Protein AF-A0A434TL22-F1 (afdb_monomer_lite)

Sequence (77 aa):
FSWSEWADALSAEVKKPDAASDGHDYYEHWLSALEKLLATKGVAGKHEIDALSAAWERAAHATPHGKPILLENDPGL

Radius of gyration: 15.75 Å; chains: 1; bounding box: 35×24×40 Å

pLDDT: mean 94.92, std 4.09, range [68.5, 98.38]

Secondary structure (DSSP, 8-state):
--HHHHHHHHHHHHTSTTS-TT-TTHHHHHHHHHHHHHHHTTS--HHHHHHHHHHHHHHHHHSPTTS---GGG-TT-

Structure (mmCIF, N/CA/C/O backbone):
data_AF-A0A434TL22-F1
#
_entry.id   AF-A0A434TL22-F1
#
loop_
_atom_site.group_PDB
_atom_site.id
_atom_site.type_symbol
_atom_site.label_atom_id
_atom_site.label_alt_id
_atom_site.label_comp_id
_atom_site.label_asym_id
_atom_site.label_entity_id
_atom_site.label_seq_id
_atom_site.pdbx_PDB_ins_code
_atom_site.Cartn_x
_atom_site.Cartn_y
_atom_site.Cartn_z
_atom_site.occupancy
_atom_site.B_iso_or_equiv
_atom_site.auth_seq_id
_atom_site.auth_comp_id
_atom_site.auth_asym_id
_atom_site.auth_atom_id
_atom_site.pdbx_PDB_model_num
ATOM 1 N N . PHE A 1 1 ? -10.386 11.314 1.671 1.00 87.31 1 PHE A N 1
ATOM 2 C CA . PHE A 1 1 ? -10.762 11.232 3.097 1.00 87.31 1 PHE A CA 1
ATOM 3 C C . PHE A 1 1 ? -10.172 12.434 3.826 1.00 87.31 1 PHE A C 1
ATOM 5 O O . PHE A 1 1 ? -9.241 13.040 3.301 1.00 87.31 1 PHE A O 1
ATOM 12 N N . SER A 1 2 ? -10.741 12.834 4.963 1.00 95.38 2 SER A N 1
ATOM 13 C CA . SER A 1 2 ? -10.222 13.913 5.814 1.00 95.38 2 SER A CA 1
ATOM 14 C C . SER A 1 2 ? -9.077 13.423 6.705 1.00 95.38 2 SER A C 1
ATOM 16 O O . SER A 1 2 ? -8.799 12.227 6.795 1.00 95.38 2 SER A O 1
ATOM 18 N N . TRP A 1 3 ? -8.436 14.348 7.419 1.00 96.38 3 TRP A N 1
ATOM 19 C CA . TRP A 1 3 ? -7.393 13.984 8.375 1.00 96.38 3 TRP A CA 1
ATOM 20 C C . TRP A 1 3 ? -7.922 13.242 9.610 1.00 96.38 3 TRP A C 1
ATOM 22 O O . TRP A 1 3 ? -7.233 12.374 10.137 1.00 96.38 3 TRP A O 1
ATOM 32 N N . SER A 1 4 ? -9.160 13.518 10.034 1.00 97.44 4 SER A N 1
ATOM 33 C CA . SER A 1 4 ? -9.798 12.776 11.129 1.00 97.44 4 SER A CA 1
ATOM 34 C C . SER A 1 4 ? -10.096 11.331 10.729 1.00 97.44 4 SER A C 1
ATOM 36 O O . SER A 1 4 ? -9.761 10.418 11.469 1.00 97.44 4 SER A O 1
ATOM 38 N N . GLU A 1 5 ? -10.628 11.117 9.519 1.00 96.69 5 GLU A N 1
ATOM 39 C CA . GLU A 1 5 ? -10.877 9.769 8.986 1.00 96.69 5 GLU A CA 1
ATOM 40 C C . GLU A 1 5 ? -9.581 8.955 8.884 1.00 96.69 5 GLU A C 1
ATOM 42 O O . GLU A 1 5 ? -9.567 7.765 9.188 1.00 96.69 5 GLU A O 1
ATOM 47 N N . TRP A 1 6 ? -8.483 9.605 8.489 1.00 97.50 6 TRP A N 1
ATOM 48 C CA . TRP A 1 6 ? -7.163 8.986 8.488 1.00 97.50 6 TRP A CA 1
ATOM 49 C C . TRP A 1 6 ? -6.689 8.608 9.896 1.00 97.50 6 TRP A C 1
ATOM 51 O O . TRP A 1 6 ? -6.275 7.472 10.120 1.00 97.50 6 TRP A O 1
ATOM 61 N N . ALA A 1 7 ? -6.755 9.545 10.845 1.00 97.25 7 ALA A N 1
ATOM 62 C CA . ALA A 1 7 ? -6.306 9.316 12.215 1.00 97.25 7 ALA A CA 1
ATOM 63 C C . ALA A 1 7 ? -7.076 8.170 12.887 1.00 97.25 7 ALA A C 1
ATOM 65 O O . ALA A 1 7 ? -6.459 7.344 13.564 1.00 97.25 7 ALA A O 1
ATOM 66 N N . ASP A 1 8 ? -8.388 8.088 12.662 1.00 97.50 8 ASP A N 1
ATOM 67 C CA . ASP A 1 8 ? -9.237 7.013 13.175 1.00 97.50 8 ASP A CA 1
ATOM 68 C C . ASP A 1 8 ? -8.858 5.658 12.561 1.00 97.50 8 ASP A C 1
ATOM 70 O O . ASP A 1 8 ? -8.648 4.688 13.293 1.00 97.50 8 ASP A O 1
ATOM 74 N N . ALA A 1 9 ? -8.705 5.596 11.231 1.00 97.06 9 ALA A N 1
ATOM 75 C CA . ALA A 1 9 ? -8.340 4.367 10.529 1.00 97.06 9 ALA A CA 1
ATOM 76 C C . ALA A 1 9 ? -6.957 3.853 10.951 1.00 97.06 9 ALA A C 1
ATOM 78 O O . ALA A 1 9 ? -6.823 2.687 11.315 1.00 97.06 9 ALA A O 1
ATOM 79 N N . LEU A 1 10 ? -5.940 4.721 10.972 1.00 96.88 10 LEU A N 1
ATOM 80 C CA . LEU A 1 10 ? -4.589 4.339 11.383 1.00 96.88 10 LEU A CA 1
ATOM 81 C C . LEU A 1 10 ? -4.558 3.897 12.847 1.00 96.88 10 LEU A C 1
ATOM 83 O O . LEU A 1 10 ? -3.957 2.875 13.169 1.00 96.88 10 LEU A O 1
ATOM 87 N N . SER A 1 11 ? -5.239 4.636 13.729 1.00 95.38 11 SER A N 1
ATOM 88 C CA . SER A 1 11 ? -5.318 4.295 15.152 1.00 95.38 11 SER A CA 1
ATOM 89 C C . SER A 1 11 ? -5.943 2.923 15.386 1.00 95.38 11 SER A C 1
ATOM 91 O O . SER A 1 11 ? -5.557 2.243 16.333 1.00 95.38 11 SER A O 1
ATOM 93 N N . ALA A 1 12 ? -6.915 2.519 14.564 1.00 96.19 12 ALA A N 1
ATOM 94 C CA . ALA A 1 12 ? -7.532 1.202 14.659 1.00 96.19 12 ALA A CA 1
ATOM 95 C C . ALA A 1 12 ? -6.555 0.075 14.285 1.00 96.19 12 ALA A C 1
ATOM 97 O O . ALA A 1 12 ? -6.574 -0.968 14.935 1.00 96.19 12 ALA A O 1
ATOM 98 N N . GLU A 1 13 ? -5.682 0.288 13.296 1.00 96.00 13 GLU A N 1
ATOM 99 C CA . GLU A 1 13 ? -4.682 -0.706 12.890 1.00 96.00 13 GLU A CA 1
ATOM 100 C C . GLU A 1 13 ? -3.549 -0.837 13.915 1.00 96.00 13 GLU A C 1
ATOM 102 O O . GLU A 1 13 ? -3.285 -1.935 14.392 1.00 96.00 13 GLU A O 1
ATOM 107 N N . VAL A 1 14 ? -2.952 0.275 14.352 1.00 93.62 14 VAL A N 1
ATOM 108 C CA . VAL A 1 14 ? -1.813 0.250 15.298 1.00 93.62 14 VAL A CA 1
ATOM 109 C C . VAL A 1 14 ? -2.191 -0.202 16.715 1.00 93.62 14 VAL A C 1
ATOM 111 O O . VAL A 1 14 ? -1.317 -0.488 17.526 1.00 93.62 14 VAL A O 1
ATOM 114 N N . LYS A 1 15 ? -3.488 -0.232 17.052 1.00 93.88 15 LYS A N 1
ATOM 115 C CA . LYS A 1 15 ? -4.000 -0.719 18.347 1.00 93.88 15 LYS A CA 1
ATOM 116 C C . LYS A 1 15 ? -4.376 -2.197 18.328 1.00 93.88 15 LYS A C 1
ATOM 118 O O . LYS A 1 15 ? -4.894 -2.690 19.335 1.00 93.88 15 LYS A O 1
ATOM 123 N N . LYS A 1 16 ? -4.199 -2.896 17.206 1.00 93.12 16 LYS A N 1
ATOM 124 C CA . LYS A 1 16 ? -4.540 -4.314 17.158 1.00 93.12 16 LYS A CA 1
ATOM 125 C C . LYS A 1 16 ? -3.674 -5.113 18.1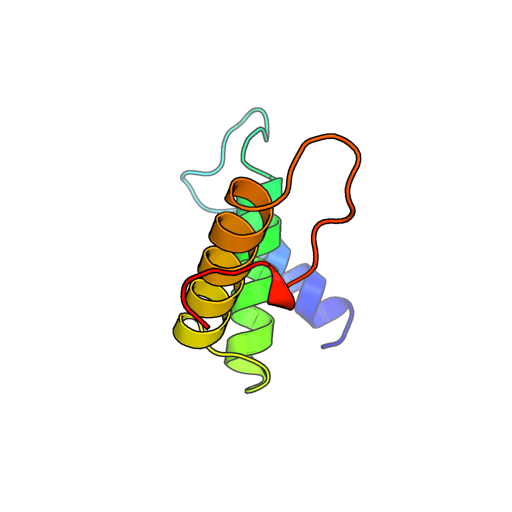45 1.00 93.12 16 LYS A C 1
ATOM 127 O O . LYS A 1 16 ? -2.520 -4.754 18.372 1.00 93.12 16 LYS A O 1
ATOM 132 N N . PRO A 1 17 ? -4.210 -6.194 18.740 1.00 90.50 17 PRO A N 1
ATOM 133 C CA . PRO A 1 17 ? -3.494 -6.968 19.757 1.00 90.50 17 PRO A CA 1
ATOM 134 C C . PRO A 1 17 ? -2.195 -7.625 19.274 1.00 90.50 17 PRO A C 1
ATOM 136 O O . PRO A 1 17 ? -1.359 -7.983 20.095 1.00 90.50 17 PRO A O 1
ATOM 139 N N . ASP A 1 18 ? -2.060 -7.828 17.966 1.00 88.31 18 ASP A N 1
ATOM 140 C CA . ASP A 1 18 ? -0.909 -8.430 17.296 1.00 88.31 18 ASP A CA 1
ATOM 141 C C . ASP A 1 18 ? 0.141 -7.406 16.845 1.00 88.31 18 ASP A C 1
ATOM 143 O O . ASP A 1 18 ? 1.168 -7.813 16.308 1.00 88.31 18 ASP A O 1
ATOM 147 N N . ALA A 1 19 ? -0.086 -6.107 17.078 1.00 89.19 19 ALA A N 1
ATOM 148 C CA . ALA A 1 19 ? 0.871 -5.072 16.717 1.00 89.19 19 ALA A CA 1
ATOM 149 C C . ALA A 1 19 ? 2.197 -5.253 17.470 1.00 89.19 19 ALA A C 1
ATOM 151 O O . ALA A 1 19 ? 2.227 -5.486 18.686 1.00 89.19 19 ALA A O 1
ATOM 152 N N . ALA A 1 20 ? 3.306 -5.126 16.748 1.00 90.69 20 ALA A N 1
ATOM 153 C CA . ALA A 1 20 ? 4.628 -5.315 17.304 1.00 90.69 20 ALA A CA 1
ATOM 154 C C . ALA A 1 20 ? 4.936 -4.249 18.360 1.00 90.69 20 ALA A C 1
ATOM 156 O O . ALA A 1 20 ? 4.791 -3.046 18.139 1.00 90.69 20 ALA A O 1
ATOM 157 N N . SER A 1 21 ? 5.435 -4.682 19.520 1.00 86.88 21 SER A N 1
ATOM 158 C CA . SER A 1 21 ? 5.765 -3.768 20.619 1.00 86.88 21 SER A CA 1
ATOM 159 C C . SER A 1 21 ? 6.903 -2.798 20.288 1.00 86.88 21 SER A C 1
ATOM 161 O O . SER A 1 21 ? 6.999 -1.737 20.898 1.00 86.88 21 SER A O 1
ATOM 163 N N . ASP A 1 22 ? 7.784 -3.176 19.360 1.00 91.06 22 ASP A N 1
ATOM 164 C CA . ASP A 1 22 ? 8.881 -2.349 18.849 1.00 91.06 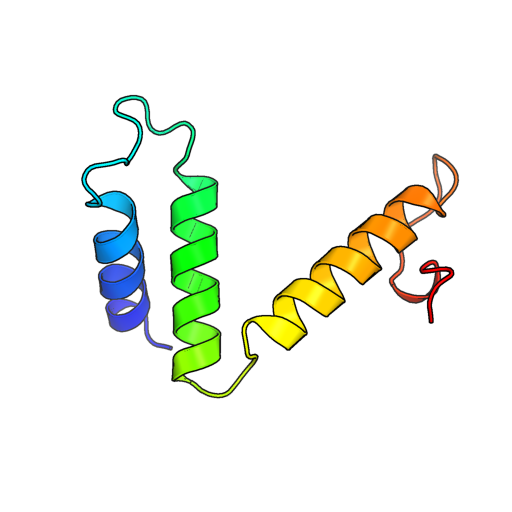22 ASP A CA 1
ATOM 165 C C . ASP A 1 22 ? 8.503 -1.564 17.577 1.00 91.06 22 ASP A C 1
ATOM 167 O O . ASP A 1 22 ? 9.291 -0.739 17.115 1.00 91.06 22 ASP A O 1
ATOM 171 N N . GLY A 1 23 ? 7.295 -1.779 17.040 1.00 89.62 23 GLY A N 1
ATOM 172 C CA . GLY A 1 23 ? 6.736 -1.043 15.908 1.00 89.62 23 GLY A CA 1
ATOM 173 C C . GLY A 1 23 ? 7.338 -1.380 14.544 1.00 89.62 23 GLY A C 1
ATOM 174 O O . GLY A 1 23 ? 7.186 -0.583 13.618 1.00 89.62 23 GLY A O 1
ATOM 175 N N . HIS A 1 24 ? 8.023 -2.519 14.385 1.00 92.94 24 HIS A N 1
ATOM 176 C CA . HIS A 1 24 ? 8.586 -2.898 13.080 1.00 92.94 24 HIS A CA 1
ATOM 177 C C . HIS A 1 24 ? 7.519 -3.142 11.999 1.00 92.94 24 HIS A C 1
ATOM 179 O O . HIS A 1 24 ? 7.844 -3.079 10.819 1.00 92.94 24 HIS A O 1
ATOM 185 N N . ASP A 1 25 ? 6.270 -3.377 12.402 1.00 95.06 25 ASP A N 1
ATOM 186 C CA . ASP A 1 25 ? 5.097 -3.591 11.549 1.00 95.06 25 ASP A CA 1
ATOM 187 C C . ASP A 1 25 ? 4.276 -2.306 11.305 1.00 95.06 25 ASP A C 1
ATOM 189 O O . ASP A 1 25 ? 3.146 -2.333 10.807 1.00 95.06 25 ASP A O 1
ATOM 193 N N . TYR A 1 26 ? 4.809 -1.144 11.701 1.00 94.12 26 TYR A N 1
ATOM 194 C CA . TYR A 1 26 ? 4.098 0.128 11.587 1.00 94.12 26 TYR A CA 1
ATOM 195 C C . TYR A 1 26 ? 3.705 0.448 10.140 1.00 94.12 26 TYR A C 1
AT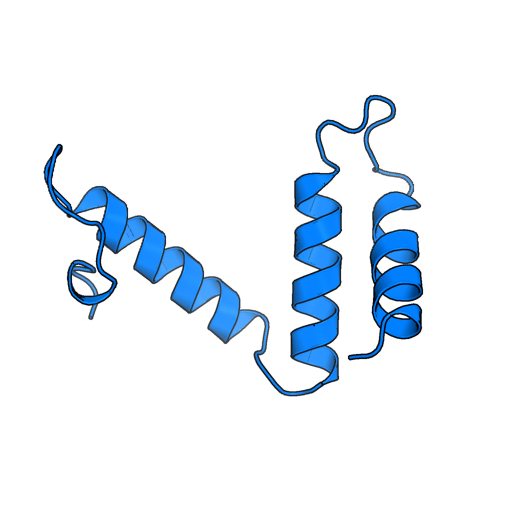OM 197 O O . TYR A 1 26 ? 2.628 1.001 9.899 1.00 94.12 26 TYR A O 1
ATOM 205 N N . TYR A 1 27 ? 4.565 0.112 9.175 1.00 94.31 27 TYR A N 1
ATOM 206 C CA . TYR A 1 27 ? 4.295 0.376 7.764 1.00 94.31 27 TYR A CA 1
ATOM 207 C C . TYR A 1 27 ? 3.141 -0.488 7.239 1.00 94.31 27 TYR A C 1
ATOM 209 O O . TYR A 1 27 ? 2.298 -0.012 6.484 1.00 94.31 27 TYR A O 1
ATOM 217 N N . GLU A 1 28 ? 3.047 -1.726 7.702 1.00 94.81 28 GLU A N 1
ATOM 218 C CA . GLU A 1 28 ? 1.996 -2.681 7.384 1.00 94.81 28 GLU A CA 1
ATOM 219 C C . GLU A 1 28 ? 0.648 -2.208 7.940 1.00 94.81 28 GLU A C 1
ATOM 221 O O . GLU A 1 28 ? -0.362 -2.226 7.230 1.00 94.81 28 GLU A O 1
ATOM 226 N N . HIS A 1 29 ? 0.621 -1.693 9.175 1.00 96.00 29 HIS A N 1
ATOM 227 C CA . HIS A 1 29 ? -0.581 -1.072 9.749 1.00 96.00 29 HIS A CA 1
ATOM 228 C C . HIS A 1 29 ? -0.981 0.202 9.009 1.00 96.00 29 HIS A C 1
ATOM 230 O O . HIS A 1 29 ? -2.167 0.423 8.753 1.00 96.00 29 HIS A O 1
ATOM 236 N N . TRP A 1 30 ? -0.004 1.027 8.630 1.00 96.56 30 TRP A N 1
ATOM 237 C CA . TRP A 1 30 ? -0.233 2.220 7.819 1.00 96.56 30 TRP A CA 1
ATOM 238 C C . TRP A 1 30 ? -0.863 1.870 6.469 1.00 96.56 30 TRP A C 1
ATOM 240 O O . TRP A 1 30 ? -1.865 2.474 6.077 1.00 96.56 30 TRP A O 1
ATOM 250 N N . LEU A 1 31 ? -0.319 0.861 5.787 1.00 95.88 31 LEU A N 1
ATOM 251 C CA . LEU A 1 31 ? -0.801 0.416 4.486 1.00 95.88 31 LEU A CA 1
ATOM 252 C C . LEU A 1 31 ? -2.215 -0.159 4.603 1.00 95.88 31 LEU A C 1
ATOM 254 O O . LEU A 1 31 ? -3.112 0.278 3.886 1.00 95.88 31 LEU A O 1
ATOM 258 N N . SER A 1 32 ? -2.451 -1.040 5.577 1.00 95.75 32 SER A N 1
ATOM 259 C CA . SER A 1 32 ? -3.774 -1.616 5.841 1.00 95.75 32 SER A CA 1
ATOM 260 C C . SER A 1 32 ? -4.836 -0.540 6.112 1.00 95.75 32 SER A C 1
ATOM 262 O O . SER A 1 32 ? -5.959 -0.626 5.605 1.00 95.75 32 SER A O 1
ATOM 264 N N . ALA A 1 33 ? -4.497 0.517 6.860 1.00 97.00 33 ALA A N 1
ATOM 265 C CA . ALA A 1 33 ? -5.405 1.639 7.102 1.00 97.00 33 ALA A CA 1
ATOM 266 C C . ALA A 1 33 ? -5.765 2.374 5.801 1.00 97.00 33 ALA A C 1
ATOM 268 O O . ALA A 1 33 ? -6.938 2.682 5.561 1.00 97.00 33 ALA A O 1
ATOM 269 N N . LEU A 1 34 ? -4.770 2.632 4.946 1.00 96.56 34 LEU A N 1
ATOM 270 C CA . LEU A 1 34 ? -4.977 3.298 3.663 1.00 96.56 34 LEU A CA 1
ATOM 271 C C . LEU A 1 34 ? -5.848 2.458 2.724 1.00 96.56 34 LEU A C 1
ATOM 273 O O . LEU A 1 34 ? -6.829 2.974 2.188 1.00 96.56 34 LEU A O 1
ATOM 277 N N . GLU A 1 35 ? -5.541 1.172 2.560 1.00 96.06 35 GLU A N 1
ATOM 278 C CA . GLU A 1 35 ? -6.302 0.258 1.700 1.00 96.06 35 GLU A CA 1
ATOM 279 C C . GLU A 1 35 ? -7.774 0.177 2.125 1.00 96.06 35 GLU A C 1
ATOM 281 O O . GLU A 1 35 ? -8.680 0.275 1.293 1.00 96.06 35 GLU A O 1
ATOM 286 N N . LYS A 1 36 ? -8.038 0.092 3.435 1.00 95.38 36 LYS A N 1
ATOM 287 C CA . LYS A 1 36 ? -9.403 0.092 3.984 1.00 95.38 36 LYS A CA 1
ATOM 288 C C . LYS A 1 36 ? -10.148 1.390 3.697 1.00 95.38 36 LYS A C 1
ATOM 290 O O . LYS A 1 36 ? -11.339 1.349 3.374 1.00 95.38 36 LYS A O 1
ATOM 295 N N . LEU A 1 37 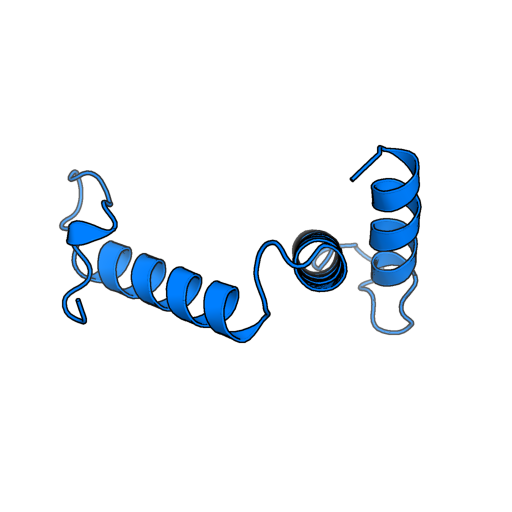? -9.478 2.537 3.804 1.00 96.56 37 LEU A N 1
ATOM 296 C CA . LEU A 1 37 ? -10.083 3.828 3.477 1.00 96.56 37 LEU A CA 1
ATOM 297 C C . LEU A 1 37 ? -10.406 3.939 1.987 1.00 96.56 37 LEU A C 1
ATOM 299 O O . LEU A 1 37 ? -11.501 4.388 1.647 1.00 96.56 37 LEU A O 1
ATOM 303 N N . LEU A 1 38 ? -9.503 3.510 1.104 1.00 95.75 38 LEU A N 1
ATOM 304 C CA . LEU A 1 38 ? -9.744 3.506 -0.342 1.00 95.75 38 LEU A CA 1
ATOM 305 C C . LEU A 1 38 ? -10.935 2.613 -0.709 1.00 95.75 38 LEU A C 1
ATOM 307 O O . LEU A 1 38 ? -11.817 3.058 -1.449 1.00 95.75 38 LEU A O 1
ATOM 311 N N . ALA A 1 39 ? -11.017 1.417 -0.120 1.00 95.25 39 ALA A N 1
ATOM 312 C CA . ALA A 1 39 ? -12.127 0.493 -0.333 1.00 95.25 39 ALA A CA 1
ATOM 313 C C . ALA A 1 39 ? -13.455 1.063 0.185 1.00 95.25 39 ALA A C 1
ATOM 315 O O . ALA A 1 39 ? -14.454 1.069 -0.531 1.00 95.25 39 ALA A O 1
ATOM 316 N N . THR A 1 40 ? -13.463 1.624 1.398 1.00 95.12 40 THR A N 1
ATOM 317 C CA . THR A 1 40 ? -14.663 2.234 2.002 1.00 95.12 40 THR A CA 1
ATOM 318 C C . THR A 1 40 ? -15.176 3.424 1.188 1.00 95.12 40 THR A C 1
ATOM 320 O O . THR A 1 40 ? -16.378 3.674 1.135 1.00 95.12 40 THR A O 1
ATOM 323 N N . LYS A 1 41 ? -14.277 4.172 0.538 1.00 95.06 41 LYS A N 1
ATOM 324 C CA . LYS A 1 41 ? -14.632 5.308 -0.323 1.00 95.06 41 LYS A CA 1
ATOM 325 C C . LYS A 1 41 ? -14.962 4.904 -1.765 1.00 95.06 41 LYS A C 1
ATOM 327 O O . LYS A 1 41 ? -15.304 5.786 -2.547 1.00 95.06 41 LYS A O 1
ATOM 332 N N . GLY A 1 42 ? -14.874 3.619 -2.115 1.00 94.62 42 GLY A N 1
ATOM 333 C CA . GLY A 1 42 ? -15.126 3.130 -3.473 1.00 94.62 42 GLY A CA 1
ATOM 334 C C . GLY A 1 42 ? -14.091 3.599 -4.499 1.00 94.62 42 GLY A C 1
ATOM 335 O O . GLY A 1 42 ? -14.420 3.711 -5.674 1.00 94.62 42 GLY A O 1
ATOM 336 N N . VAL A 1 43 ? -12.871 3.926 -4.057 1.00 95.75 43 VAL A N 1
ATOM 337 C CA . VAL A 1 43 ? -11.783 4.398 -4.932 1.00 95.75 43 VAL A CA 1
ATOM 338 C C . VAL A 1 43 ? -11.018 3.225 -5.536 1.00 95.75 43 VAL A C 1
ATOM 340 O O . VAL A 1 43 ? -10.719 3.244 -6.723 1.00 95.75 43 VAL A O 1
ATOM 343 N N . ALA A 1 44 ? -10.690 2.230 -4.712 1.00 95.31 44 ALA A N 1
ATOM 344 C CA . ALA A 1 44 ? -10.049 0.992 -5.132 1.00 95.31 44 ALA A CA 1
ATOM 345 C C . ALA A 1 44 ? -10.380 -0.108 -4.121 1.00 95.31 44 ALA A C 1
ATOM 347 O O . ALA A 1 44 ? -10.285 0.105 -2.910 1.00 95.31 44 ALA A O 1
ATOM 348 N N . GLY A 1 45 ? -10.786 -1.275 -4.607 1.00 94.69 45 GLY A N 1
ATOM 349 C CA . GLY A 1 45 ? -10.990 -2.466 -3.796 1.00 94.69 45 GLY A CA 1
ATOM 350 C C . GLY A 1 45 ? -9.692 -3.237 -3.563 1.00 94.69 45 GLY A C 1
ATOM 351 O O . GLY A 1 45 ? -8.712 -3.081 -4.290 1.00 94.69 45 GLY A O 1
ATOM 352 N N . LYS A 1 46 ? -9.715 -4.150 -2.584 1.00 91.75 46 LYS A N 1
ATOM 353 C CA . LYS A 1 46 ? -8.569 -5.017 -2.269 1.00 91.75 46 LYS A CA 1
ATOM 354 C C . LYS A 1 46 ? -8.018 -5.740 -3.504 1.00 91.75 46 LYS A C 1
ATOM 356 O O . LYS A 1 46 ? -6.816 -5.755 -3.707 1.00 91.75 46 LYS A O 1
ATOM 361 N N . HIS A 1 47 ? -8.891 -6.293 -4.344 1.00 94.31 47 HIS A N 1
ATOM 362 C CA . HIS A 1 47 ? -8.462 -7.013 -5.544 1.00 94.31 47 HIS A CA 1
ATOM 363 C C . HIS A 1 47 ? -7.714 -6.113 -6.543 1.00 94.31 47 HIS A C 1
ATOM 365 O O . HIS A 1 47 ? -6.741 -6.545 -7.147 1.00 94.31 47 HIS A O 1
ATOM 371 N N . GLU A 1 48 ? -8.154 -4.865 -6.722 1.00 95.50 48 GLU A N 1
ATOM 372 C CA . GLU A 1 48 ? -7.492 -3.910 -7.621 1.00 95.50 48 GLU A CA 1
ATOM 373 C C . GLU A 1 48 ? -6.121 -3.502 -7.077 1.00 95.50 48 GLU A C 1
ATOM 375 O O . GLU A 1 48 ? -5.153 -3.451 -7.834 1.00 95.50 48 GLU A O 1
ATOM 380 N N . ILE A 1 49 ? -6.029 -3.277 -5.763 1.00 95.19 49 ILE A N 1
ATOM 381 C CA . ILE A 1 49 ? -4.766 -2.982 -5.077 1.00 95.19 49 ILE A CA 1
ATOM 382 C C . ILE A 1 49 ? -3.805 -4.172 -5.186 1.00 95.19 49 ILE A C 1
ATOM 384 O O . ILE A 1 49 ? -2.665 -3.989 -5.603 1.00 95.19 49 ILE A O 1
ATOM 388 N N . ASP A 1 50 ? -4.264 -5.388 -4.882 1.00 94.75 50 ASP A N 1
ATOM 389 C CA . ASP A 1 50 ? -3.455 -6.610 -4.962 1.00 94.75 50 ASP A CA 1
ATOM 390 C C . ASP A 1 50 ? -2.942 -6.837 -6.396 1.00 94.75 50 ASP A C 1
ATOM 392 O O . ASP A 1 50 ? -1.762 -7.126 -6.606 1.00 94.75 50 ASP A O 1
ATOM 396 N N . ALA A 1 51 ? -3.810 -6.658 -7.398 1.00 95.62 51 ALA A N 1
ATOM 397 C CA . ALA A 1 51 ? -3.449 -6.813 -8.804 1.00 95.62 51 ALA A CA 1
ATOM 398 C C . ALA A 1 51 ? -2.410 -5.774 -9.253 1.00 95.62 51 ALA A C 1
ATOM 400 O O . ALA A 1 51 ? -1.446 -6.129 -9.935 1.00 95.62 51 ALA A O 1
ATOM 401 N N . LEU A 1 52 ? -2.580 -4.510 -8.854 1.00 96.12 52 LEU A N 1
ATOM 402 C CA . LEU A 1 52 ? -1.655 -3.433 -9.201 1.00 96.12 52 LEU A CA 1
ATOM 403 C C . LEU A 1 52 ? -0.301 -3.601 -8.501 1.00 96.12 52 LEU A C 1
ATOM 405 O O . LEU A 1 52 ? 0.736 -3.419 -9.135 1.00 96.12 52 LEU A O 1
ATOM 409 N N . SER A 1 53 ? -0.294 -3.997 -7.228 1.00 95.88 53 SER A N 1
ATOM 410 C CA . SER A 1 53 ? 0.930 -4.310 -6.483 1.00 95.88 53 SER A CA 1
ATOM 411 C C . SER A 1 53 ? 1.706 -5.447 -7.146 1.00 95.88 53 SER A C 1
ATOM 413 O O . SER A 1 53 ? 2.904 -5.313 -7.391 1.00 95.88 53 SER A O 1
ATOM 415 N N . ALA A 1 54 ? 1.017 -6.525 -7.533 1.00 96.94 54 ALA A N 1
ATOM 416 C CA . ALA A 1 54 ? 1.635 -7.641 -8.244 1.00 96.94 54 ALA A CA 1
ATOM 417 C C . ALA A 1 54 ? 2.168 -7.233 -9.631 1.00 96.94 54 ALA A C 1
ATOM 419 O O . ALA A 1 54 ? 3.205 -7.733 -10.063 1.00 96.94 54 ALA A O 1
ATOM 420 N N . ALA A 1 55 ? 1.481 -6.330 -10.338 1.00 98.00 55 ALA A N 1
ATOM 421 C CA . ALA A 1 55 ? 1.957 -5.793 -11.612 1.00 98.00 55 ALA A CA 1
ATOM 422 C C . ALA A 1 55 ? 3.249 -4.980 -11.441 1.00 98.00 55 ALA A C 1
ATOM 424 O O . ALA A 1 55 ? 4.217 -5.192 -12.170 1.00 98.00 55 ALA A O 1
ATOM 425 N N . TRP A 1 56 ? 3.311 -4.119 -10.422 1.00 98.00 56 TRP A N 1
ATOM 426 C CA . TRP A 1 56 ? 4.528 -3.377 -10.089 1.00 98.00 56 TRP A CA 1
ATOM 427 C C . TRP A 1 56 ? 5.688 -4.280 -9.667 1.00 98.00 56 TRP A C 1
ATOM 429 O O . TRP A 1 56 ? 6.824 -4.024 -10.062 1.00 98.00 56 TRP A O 1
ATOM 439 N N . GLU A 1 57 ? 5.423 -5.346 -8.911 1.00 97.75 57 GLU A N 1
ATOM 440 C CA . GLU A 1 57 ? 6.437 -6.337 -8.543 1.00 97.75 57 GLU A CA 1
ATOM 441 C C . GLU A 1 57 ? 7.025 -7.007 -9.794 1.00 97.75 57 GLU A C 1
ATOM 443 O O . GLU A 1 57 ? 8.243 -7.011 -9.992 1.00 97.75 57 GLU A O 1
ATOM 448 N N . ARG A 1 58 ? 6.171 -7.494 -10.702 1.00 97.94 58 ARG A N 1
ATOM 449 C CA . ARG A 1 58 ? 6.620 -8.093 -11.967 1.00 97.94 58 ARG A CA 1
ATOM 450 C C . ARG A 1 58 ? 7.379 -7.098 -12.845 1.00 97.94 58 ARG A C 1
ATOM 452 O O . ARG A 1 58 ? 8.432 -7.450 -13.376 1.00 97.94 58 ARG A O 1
ATOM 459 N N . ALA A 1 59 ? 6.899 -5.859 -12.951 1.00 98.38 59 ALA A N 1
ATOM 460 C CA . ALA A 1 59 ? 7.588 -4.788 -13.665 1.00 98.38 59 ALA A CA 1
ATOM 461 C C . ALA A 1 59 ? 8.985 -4.518 -13.087 1.00 98.38 59 ALA A C 1
ATOM 463 O O . ALA A 1 59 ? 9.955 -4.392 -13.838 1.00 98.38 59 ALA A O 1
ATOM 464 N N . ALA A 1 60 ? 9.118 -4.472 -11.759 1.00 97.81 60 ALA A N 1
ATOM 465 C CA . ALA A 1 60 ? 10.404 -4.302 -11.088 1.00 97.81 60 ALA A CA 1
ATOM 466 C C . ALA A 1 60 ? 11.363 -5.457 -11.409 1.00 97.81 60 ALA A C 1
ATOM 468 O O . ALA A 1 60 ? 12.512 -5.210 -11.771 1.00 97.81 60 ALA A O 1
ATOM 469 N N . HIS A 1 61 ? 10.880 -6.702 -11.361 1.00 97.56 61 HIS A N 1
ATOM 470 C CA . HIS A 1 61 ? 11.666 -7.889 -11.710 1.00 97.56 61 HIS A CA 1
ATOM 471 C C . HIS A 1 61 ? 12.108 -7.925 -13.178 1.00 97.56 61 HIS A C 1
ATOM 473 O O . HIS A 1 61 ? 13.211 -8.386 -13.475 1.00 97.56 61 HIS A O 1
ATOM 479 N N . ALA A 1 62 ? 11.270 -7.446 -14.097 1.00 97.31 62 ALA A N 1
ATOM 480 C CA . ALA A 1 62 ? 11.571 -7.411 -15.525 1.00 97.31 62 ALA A CA 1
ATOM 481 C C . ALA A 1 62 ? 12.480 -6.236 -15.932 1.00 97.31 62 ALA A C 1
ATOM 483 O O . ALA A 1 62 ? 13.023 -6.232 -17.038 1.00 97.31 62 ALA A O 1
ATOM 484 N N . THR A 1 63 ? 12.669 -5.243 -15.058 1.00 98.06 63 THR A N 1
ATOM 485 C CA . THR A 1 63 ? 13.458 -4.041 -15.352 1.00 98.06 63 THR A CA 1
ATOM 486 C C . THR A 1 63 ? 14.954 -4.294 -15.116 1.00 98.06 63 THR A C 1
ATOM 488 O O . THR A 1 63 ? 15.364 -4.540 -13.980 1.00 98.06 63 THR A O 1
ATOM 491 N N . PRO A 1 64 ? 15.822 -4.174 -16.141 1.00 97.50 64 PRO A N 1
ATOM 492 C CA . PRO A 1 64 ? 17.266 -4.283 -15.947 1.00 97.50 64 PRO A CA 1
ATOM 493 C C . PRO A 1 64 ? 17.811 -3.209 -14.997 1.00 97.50 64 PRO A C 1
ATOM 495 O O . PRO A 1 64 ? 17.347 -2.067 -14.995 1.00 97.50 64 PRO A O 1
ATOM 498 N N . HIS A 1 65 ? 18.863 -3.536 -14.244 1.00 95.81 65 HIS A N 1
ATOM 499 C CA . HIS A 1 65 ? 19.518 -2.569 -13.360 1.00 95.81 65 HIS A CA 1
ATOM 500 C C . HIS A 1 65 ? 19.933 -1.288 -14.103 1.00 95.81 65 HIS A C 1
ATOM 502 O O . HIS A 1 65 ? 20.481 -1.328 -15.206 1.00 95.81 65 HIS A O 1
ATOM 508 N N . GLY A 1 66 ? 19.680 -0.137 -13.477 1.00 96.38 66 GLY A N 1
ATOM 509 C CA . GLY A 1 66 ? 19.966 1.178 -14.058 1.00 96.38 66 GLY A CA 1
ATOM 510 C C . GLY A 1 66 ? 18.919 1.678 -15.060 1.00 96.38 66 GLY A C 1
ATOM 511 O O . GLY A 1 66 ? 19.129 2.722 -15.679 1.00 96.38 66 GLY A O 1
ATOM 512 N N . LYS A 1 67 ? 17.797 0.968 -15.232 1.00 97.94 67 LYS A N 1
ATOM 513 C CA . LYS A 1 67 ? 16.633 1.426 -16.002 1.00 97.94 67 LYS A CA 1
ATOM 514 C C . LYS A 1 67 ? 15.477 1.807 -15.066 1.00 97.94 67 LYS A C 1
ATOM 516 O O . LYS A 1 67 ? 15.397 1.273 -13.961 1.00 97.94 67 LYS A O 1
ATOM 521 N N . PRO A 1 68 ? 14.605 2.748 -15.471 1.00 97.75 68 PRO A N 1
ATOM 522 C CA . PRO A 1 68 ? 13.424 3.093 -14.689 1.00 97.75 68 PRO A CA 1
ATOM 523 C C . PRO A 1 68 ? 12.443 1.918 -14.651 1.00 97.75 68 PRO A C 1
ATOM 525 O O . PRO A 1 68 ? 12.200 1.283 -15.679 1.00 97.75 68 PRO A O 1
ATOM 528 N N . ILE A 1 69 ? 11.865 1.667 -13.476 1.00 97.75 69 ILE A N 1
ATOM 529 C CA . ILE A 1 69 ? 10.746 0.736 -13.323 1.00 97.75 69 ILE A CA 1
ATOM 530 C C . ILE A 1 69 ? 9.489 1.486 -13.754 1.00 97.75 69 ILE A C 1
ATOM 532 O O . ILE A 1 69 ? 9.113 2.482 -13.136 1.00 97.75 69 ILE A O 1
ATOM 536 N N . LEU A 1 70 ? 8.879 1.025 -14.836 1.00 97.88 70 LEU A N 1
ATOM 537 C CA . LEU A 1 70 ? 7.628 1.540 -15.377 1.00 97.88 70 LEU A CA 1
ATOM 538 C C . LEU A 1 70 ? 6.599 0.411 -15.350 1.00 97.88 70 LEU A C 1
ATOM 540 O O . LEU A 1 70 ? 6.986 -0.749 -15.478 1.00 97.88 70 LEU A O 1
ATOM 544 N N . LEU A 1 71 ? 5.311 0.722 -15.195 1.00 97.31 71 LEU A N 1
ATOM 545 C CA . LEU A 1 71 ? 4.273 -0.313 -15.132 1.00 97.31 71 LEU A CA 1
ATOM 546 C C . LEU A 1 71 ? 4.209 -1.122 -16.440 1.00 97.31 71 LEU A C 1
ATOM 548 O O . LEU A 1 71 ? 3.965 -2.320 -16.413 1.00 97.31 71 LEU A O 1
ATOM 552 N N . GLU A 1 72 ? 4.531 -0.489 -17.568 1.00 97.19 72 GLU A N 1
ATOM 553 C CA . GLU A 1 72 ? 4.641 -1.090 -18.901 1.00 97.19 72 GLU A CA 1
ATOM 554 C C . GLU A 1 72 ? 5.741 -2.156 -19.008 1.00 97.19 72 GLU A C 1
ATOM 556 O O . GLU A 1 72 ? 5.781 -2.902 -19.984 1.00 97.19 72 GLU A O 1
ATOM 561 N N . ASN A 1 73 ? 6.640 -2.239 -18.023 1.00 97.19 73 ASN A N 1
ATOM 562 C CA . ASN A 1 73 ? 7.636 -3.303 -17.958 1.00 97.19 73 ASN A CA 1
ATOM 563 C C . ASN A 1 73 ? 7.043 -4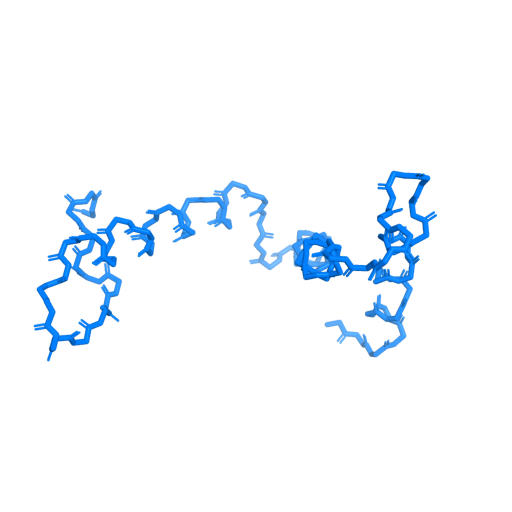.615 -17.408 1.00 97.19 73 ASN A C 1
ATOM 565 O O . ASN A 1 73 ? 7.753 -5.618 -17.399 1.00 97.19 73 ASN A O 1
ATOM 569 N N . ASP A 1 74 ? 5.795 -4.633 -16.922 1.00 97.69 74 ASP A N 1
ATOM 570 C CA . ASP A 1 74 ? 5.133 -5.857 -16.465 1.00 97.69 74 ASP A CA 1
ATOM 571 C C . ASP A 1 74 ? 4.921 -6.837 -17.642 1.00 97.69 74 ASP A C 1
ATOM 573 O O . ASP A 1 74 ? 4.144 -6.543 -18.550 1.00 97.69 74 ASP A O 1
ATOM 577 N N . PRO A 1 75 ? 5.554 -8.027 -17.638 1.00 94.56 75 PRO A N 1
ATOM 578 C CA . PRO A 1 75 ? 5.392 -9.028 -18.693 1.00 94.56 75 PRO A CA 1
ATOM 579 C C . PRO A 1 75 ? 4.003 -9.690 -18.730 1.00 94.56 75 PRO A C 1
ATOM 581 O O . PRO A 1 75 ? 3.742 -10.478 -19.636 1.00 94.56 75 PRO A O 1
ATOM 584 N N . GLY A 1 76 ? 3.157 -9.454 -17.722 1.00 86.44 76 GLY A N 1
ATOM 585 C CA . GLY A 1 76 ? 1.795 -9.984 -17.627 1.00 86.44 76 GLY A CA 1
ATOM 586 C C . GLY A 1 76 ? 0.696 -9.045 -18.136 1.00 86.44 76 GLY A C 1
ATOM 587 O O . GLY A 1 76 ? -0.474 -9.413 -18.012 1.00 86.44 76 GLY A O 1
ATOM 588 N N . LEU A 1 77 ? 1.056 -7.860 -18.650 1.00 68.50 77 LEU A N 1
ATOM 589 C CA . LEU A 1 77 ? 0.144 -6.936 -19.339 1.00 68.50 77 LEU A CA 1
ATOM 590 C C . LEU A 1 77 ? -0.215 -7.408 -20.755 1.00 68.50 77 LEU A C 1
ATOM 592 O O . LEU A 1 77 ? 0.650 -8.000 -21.439 1.00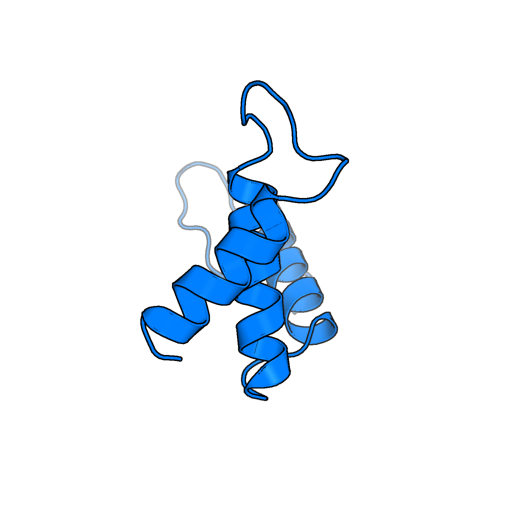 68.50 77 LEU A O 1
#

Foldseek 3Di:
DDPVLLVVLLVVQCPDPPQDPVRPCSVVSSVNSVQVVCVVVVNDHPVRVVVQVVLQVQQVVQDDPPDDRDSVSRPVD